Protein AF-A0A959H802-F1 (afdb_monomer_lite)

Structure (mmCIF, N/CA/C/O backbone):
data_AF-A0A959H802-F1
#
_entry.id   AF-A0A959H802-F1
#
loop_
_atom_site.group_PDB
_atom_site.id
_atom_site.type_symbol
_atom_site.label_atom_id
_atom_site.label_alt_id
_atom_site.label_comp_id
_atom_site.label_asym_id
_atom_site.label_entity_id
_atom_site.label_seq_id
_atom_site.pdbx_PDB_ins_code
_atom_site.Cartn_x
_atom_site.Cartn_y
_atom_site.Cartn_z
_atom_site.occupancy
_atom_site.B_iso_or_equiv
_atom_site.auth_seq_id
_atom_site.auth_comp_id
_atom_site.auth_asym_id
_atom_site.auth_atom_id
_atom_site.pdbx_PDB_model_num
ATOM 1 N N . ARG A 1 1 ? -14.757 3.483 8.520 1.00 81.50 1 ARG A N 1
ATOM 2 C CA . ARG A 1 1 ? -13.869 2.734 9.446 1.00 81.50 1 ARG A CA 1
ATOM 3 C C . ARG A 1 1 ? -12.492 2.535 8.802 1.00 81.50 1 ARG A C 1
ATOM 5 O O . ARG A 1 1 ? -12.095 1.403 8.560 1.00 81.50 1 ARG A O 1
ATOM 12 N N . GLY A 1 2 ? -11.780 3.624 8.504 1.00 94.81 2 GLY A N 1
ATOM 13 C CA . GLY A 1 2 ? -10.470 3.572 7.845 1.00 94.81 2 GLY A CA 1
ATOM 14 C C . GLY A 1 2 ? -10.466 4.014 6.381 1.00 94.81 2 GLY A C 1
ATOM 15 O O . GLY A 1 2 ? -11.498 4.449 5.866 1.00 94.81 2 GLY A O 1
ATOM 16 N N . ALA A 1 3 ? -9.306 3.889 5.735 1.00 96.75 3 ALA A N 1
ATOM 17 C CA . ALA A 1 3 ? -9.063 4.269 4.344 1.00 96.75 3 ALA A CA 1
ATOM 18 C C . ALA A 1 3 ? -8.447 3.113 3.538 1.00 96.75 3 ALA A C 1
ATOM 20 O O . ALA A 1 3 ? -7.672 2.319 4.073 1.00 96.75 3 ALA A O 1
ATOM 21 N N . ALA A 1 4 ? -8.783 3.055 2.246 1.00 97.19 4 ALA A N 1
ATOM 22 C CA . ALA A 1 4 ? -8.123 2.212 1.253 1.00 97.19 4 ALA A CA 1
ATOM 23 C C . ALA A 1 4 ? -7.364 3.109 0.265 1.00 97.19 4 ALA A C 1
ATOM 25 O O . ALA A 1 4 ? -7.945 4.046 -0.284 1.00 97.19 4 ALA A O 1
ATOM 26 N N . TRP A 1 5 ? -6.077 2.839 0.054 1.00 97.81 5 TRP A N 1
ATOM 27 C CA . TRP A 1 5 ? -5.169 3.724 -0.671 1.00 97.81 5 TRP A CA 1
ATOM 28 C C . TRP A 1 5 ? -4.392 2.981 -1.751 1.00 97.81 5 TRP A C 1
ATOM 30 O O . TRP A 1 5 ? -3.589 2.094 -1.473 1.00 97.81 5 TRP A O 1
ATOM 40 N N .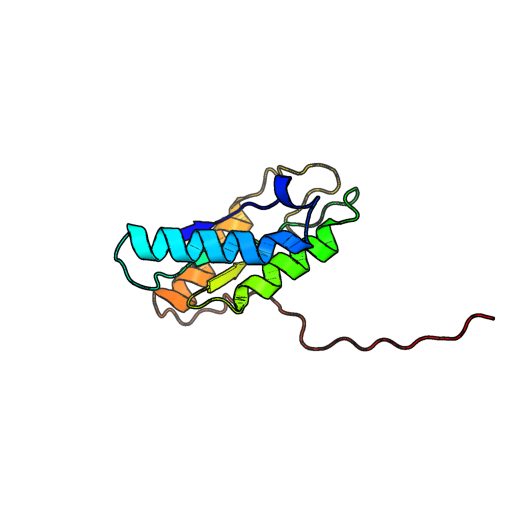 TYR A 1 6 ? -4.601 3.367 -3.003 1.00 96.31 6 TYR A N 1
ATOM 41 C CA . TYR A 1 6 ? -3.827 2.844 -4.119 1.00 96.31 6 TYR A CA 1
ATOM 42 C C . TYR A 1 6 ? -3.238 4.009 -4.903 1.00 96.31 6 TYR A C 1
ATOM 44 O O . TYR A 1 6 ? -3.928 4.669 -5.675 1.00 96.31 6 TYR A O 1
ATOM 52 N N . GLN A 1 7 ? -1.964 4.281 -4.636 1.00 95.50 7 GLN A N 1
ATOM 53 C CA . GLN A 1 7 ? -1.192 5.334 -5.273 1.00 95.50 7 GLN A CA 1
ATOM 54 C C . GLN A 1 7 ? 0.295 4.989 -5.159 1.00 95.50 7 GLN A C 1
ATOM 56 O O . GLN A 1 7 ? 0.732 4.366 -4.187 1.00 95.50 7 GLN A O 1
ATOM 61 N N . GLY A 1 8 ? 1.080 5.429 -6.133 1.00 95.31 8 GLY A N 1
ATOM 62 C CA . GLY A 1 8 ? 2.536 5.475 -6.012 1.00 95.31 8 GLY A CA 1
ATOM 63 C C . GLY A 1 8 ? 3.260 5.714 -7.325 1.00 95.31 8 GLY A C 1
ATOM 64 O O . GLY A 1 8 ? 4.426 6.088 -7.336 1.00 95.31 8 GLY A O 1
ATOM 65 N N . GLU A 1 9 ? 2.567 5.545 -8.444 1.00 95.00 9 GLU A N 1
ATOM 66 C CA . GLU A 1 9 ? 3.121 5.518 -9.791 1.00 95.00 9 GLU A CA 1
ATOM 67 C C . GLU A 1 9 ? 3.900 6.794 -10.129 1.00 95.00 9 GLU A C 1
ATOM 69 O O . GLU A 1 9 ? 5.003 6.716 -10.668 1.00 95.00 9 GLU A O 1
ATOM 74 N N . SER A 1 10 ? 3.373 7.961 -9.744 1.00 94.38 10 SER A N 1
ATOM 75 C CA . SER A 1 10 ? 4.040 9.257 -9.934 1.00 94.38 10 SER A CA 1
ATOM 76 C C . SER A 1 10 ? 5.181 9.511 -8.943 1.00 94.38 10 SER A C 1
ATOM 78 O O . SER A 1 10 ? 6.071 10.306 -9.227 1.00 94.38 10 SER A O 1
ATOM 80 N N . ASN A 1 11 ? 5.179 8.847 -7.783 1.00 95.69 11 ASN A N 1
ATOM 81 C CA . ASN A 1 11 ? 6.244 8.952 -6.780 1.00 95.69 11 ASN A CA 1
ATOM 82 C C . ASN A 1 11 ? 7.355 7.919 -6.987 1.00 95.69 11 ASN A C 1
ATOM 84 O O . ASN A 1 11 ? 8.423 8.055 -6.394 1.00 95.69 11 ASN A O 1
ATOM 88 N N . ALA A 1 12 ? 7.144 6.927 -7.855 1.00 94.88 12 ALA A N 1
ATOM 89 C CA . ALA A 1 12 ? 8.088 5.845 -8.107 1.00 94.88 12 ALA A CA 1
ATOM 90 C C . ALA A 1 12 ? 9.434 6.294 -8.697 1.00 94.88 12 ALA A C 1
ATOM 92 O O . ALA A 1 12 ? 10.372 5.504 -8.741 1.00 94.88 12 ALA A O 1
ATOM 93 N N . THR A 1 13 ? 9.558 7.556 -9.118 1.00 94.44 13 THR A N 1
ATOM 94 C CA . THR A 1 13 ? 10.840 8.162 -9.506 1.00 94.44 13 THR A CA 1
ATOM 95 C C . THR A 1 13 ? 11.682 8.624 -8.311 1.00 94.44 13 THR A C 1
ATOM 97 O O . THR A 1 13 ? 12.855 8.924 -8.491 1.00 94.44 13 THR A O 1
ATOM 100 N N . HIS A 1 14 ? 11.108 8.686 -7.104 1.00 96.38 14 HIS A N 1
ATOM 101 C CA . HIS A 1 14 ? 11.781 9.110 -5.873 1.00 96.38 14 HIS A CA 1
ATOM 102 C C . HIS A 1 14 ? 11.474 8.156 -4.696 1.00 96.38 14 HIS A C 1
ATOM 104 O O . HIS A 1 14 ? 10.836 8.564 -3.723 1.00 96.38 14 HIS A O 1
ATOM 110 N N . PRO A 1 15 ? 11.924 6.884 -4.735 1.00 96.50 15 PRO A N 1
ATOM 111 C CA . PRO A 1 15 ? 11.625 5.901 -3.685 1.00 96.50 15 PRO A CA 1
ATOM 112 C C . PRO A 1 15 ? 11.990 6.353 -2.266 1.00 96.50 15 PRO A C 1
ATOM 114 O O . PRO A 1 15 ? 11.240 6.112 -1.321 1.00 96.50 15 PRO A O 1
ATOM 117 N N . GLY A 1 16 ? 13.116 7.059 -2.120 1.00 97.19 16 GLY A N 1
ATOM 118 C CA . GLY A 1 16 ? 13.650 7.466 -0.820 1.00 97.19 16 GLY A CA 1
ATOM 119 C C . GLY A 1 16 ? 12.744 8.397 -0.006 1.00 97.19 16 GLY A C 1
ATOM 120 O O . GLY A 1 16 ? 12.835 8.393 1.220 1.00 97.19 16 GLY A O 1
ATOM 121 N N . SER A 1 17 ? 11.852 9.163 -0.645 1.00 97.19 17 SER A N 1
ATOM 122 C CA . SER A 1 17 ? 10.959 10.099 0.054 1.00 97.19 17 SER A CA 1
ATOM 123 C C . SER A 1 17 ? 9.593 9.507 0.408 1.00 97.19 17 SER A C 1
ATOM 125 O O . SER A 1 17 ? 8.894 10.069 1.252 1.00 97.19 17 SER A O 1
ATOM 127 N N . TYR A 1 18 ? 9.203 8.375 -0.190 1.00 98.31 18 TYR A N 1
ATOM 128 C CA . TYR A 1 18 ? 7.824 7.886 -0.107 1.00 98.31 18 TYR A CA 1
ATOM 129 C C . TYR A 1 18 ? 7.377 7.573 1.324 1.00 98.31 18 TYR A C 1
ATOM 131 O O . TYR A 1 18 ? 6.279 7.960 1.714 1.00 98.31 18 TYR A O 1
ATOM 139 N N . PHE A 1 19 ? 8.238 6.945 2.130 1.00 98.38 19 PHE A N 1
ATOM 140 C CA . PHE A 1 19 ? 7.918 6.634 3.527 1.00 98.38 19 PHE A CA 1
ATOM 141 C C . PHE A 1 19 ? 7.577 7.896 4.333 1.00 98.38 19 PHE A C 1
ATOM 143 O O . PHE A 1 19 ? 6.539 7.949 4.986 1.00 98.38 19 PHE A O 1
ATOM 150 N N . ALA A 1 20 ? 8.415 8.935 4.238 1.00 98.19 20 ALA A N 1
ATOM 151 C CA . ALA A 1 20 ? 8.196 10.194 4.949 1.00 98.19 20 ALA A CA 1
ATOM 152 C C . ALA A 1 20 ? 6.915 10.900 4.476 1.00 98.19 20 ALA A C 1
ATOM 154 O O . ALA A 1 20 ? 6.168 11.442 5.287 1.00 98.19 20 ALA A O 1
ATOM 155 N N . MET A 1 21 ? 6.625 10.851 3.171 1.00 98.12 21 MET A N 1
ATOM 156 C CA . MET A 1 21 ? 5.388 11.402 2.612 1.00 98.12 21 MET A CA 1
ATOM 157 C C . MET A 1 21 ? 4.147 10.656 3.114 1.00 98.12 21 MET A C 1
ATOM 159 O O . MET A 1 21 ? 3.160 11.287 3.485 1.00 98.12 21 MET A O 1
ATOM 163 N N . MET A 1 22 ? 4.197 9.323 3.140 1.00 98.25 22 MET A N 1
ATOM 164 C CA . MET A 1 22 ? 3.100 8.481 3.610 1.00 98.25 22 MET A CA 1
ATOM 165 C C . MET A 1 22 ? 2.857 8.707 5.108 1.00 98.25 22 MET A C 1
ATOM 167 O O . MET A 1 22 ? 1.719 8.947 5.505 1.00 98.25 22 MET A O 1
ATOM 171 N N . GLN A 1 23 ? 3.917 8.763 5.921 1.00 98.31 23 GLN A N 1
ATOM 172 C CA . GLN A 1 23 ? 3.824 9.106 7.341 1.00 98.31 23 GLN A CA 1
ATOM 173 C C . GLN A 1 23 ? 3.177 10.482 7.558 1.00 98.31 23 GLN A C 1
ATOM 175 O O . GLN A 1 23 ? 2.178 10.575 8.267 1.00 98.31 23 GLN A O 1
ATOM 180 N N . ALA A 1 24 ? 3.667 11.526 6.882 1.00 98.31 24 ALA A N 1
ATOM 181 C CA . ALA A 1 24 ? 3.109 12.874 6.999 1.00 98.31 24 ALA A CA 1
ATOM 182 C C . ALA A 1 24 ? 1.626 12.936 6.587 1.00 98.31 24 ALA A C 1
ATOM 184 O O . ALA A 1 24 ? 0.826 13.623 7.224 1.00 98.31 24 ALA A O 1
ATOM 185 N N . MET A 1 25 ? 1.237 12.199 5.540 1.00 97.94 25 MET A N 1
ATOM 186 C CA . MET A 1 25 ? -0.158 12.091 5.115 1.00 97.94 25 MET A CA 1
ATOM 187 C C . MET A 1 25 ? -1.023 11.407 6.179 1.00 97.94 25 MET A C 1
ATOM 189 O O . MET A 1 25 ? -2.093 11.918 6.503 1.00 97.94 25 MET A O 1
ATOM 193 N N . LEU A 1 26 ? -0.573 10.278 6.734 1.00 97.56 26 LEU A N 1
ATOM 194 C CA . LEU A 1 26 ? -1.306 9.550 7.774 1.00 97.56 26 LEU A CA 1
ATOM 195 C C . LEU A 1 26 ? -1.461 10.380 9.045 1.00 97.56 26 LEU A C 1
ATOM 197 O O . LEU A 1 26 ? -2.556 10.403 9.602 1.00 97.56 26 LEU A O 1
ATOM 201 N N . ASP A 1 27 ? -0.409 11.071 9.480 1.00 96.94 27 ASP A N 1
ATOM 202 C CA . ASP A 1 27 ? -0.446 11.936 10.662 1.00 96.94 27 ASP A CA 1
ATOM 203 C C . ASP A 1 27 ? -1.441 13.085 10.461 1.00 96.94 27 ASP A C 1
ATOM 205 O O . ASP A 1 27 ? -2.297 13.335 11.313 1.00 96.94 27 ASP A O 1
ATOM 209 N N . CYS A 1 28 ? -1.400 13.723 9.288 1.00 97.38 28 CYS A N 1
ATOM 210 C CA . CYS A 1 28 ? -2.350 14.763 8.905 1.00 97.38 28 CYS A CA 1
ATOM 211 C C . CYS A 1 28 ? -3.792 14.236 8.901 1.00 97.38 28 CYS A C 1
ATOM 213 O O . CYS A 1 28 ? -4.674 14.820 9.529 1.00 97.38 28 CYS A O 1
ATOM 215 N N . TRP A 1 29 ? -4.045 13.103 8.242 1.00 97.00 29 TRP A N 1
ATOM 216 C CA . TRP A 1 29 ? -5.393 12.548 8.146 1.00 97.00 29 TRP A CA 1
ATOM 217 C C . TRP A 1 29 ? -5.917 12.095 9.514 1.00 97.00 29 TRP A C 1
ATOM 219 O O . TRP A 1 29 ? -7.045 12.400 9.890 1.00 97.00 29 TRP A O 1
ATOM 229 N N . ARG A 1 30 ? -5.107 11.412 10.319 1.00 96.19 30 ARG A N 1
ATOM 230 C CA . ARG A 1 30 ? -5.524 10.979 11.662 1.00 96.19 30 ARG A CA 1
ATOM 231 C C . ARG A 1 30 ? -5.797 12.163 12.587 1.00 96.19 30 ARG A C 1
ATOM 233 O O . ARG A 1 30 ? -6.740 12.099 13.371 1.00 96.19 30 ARG A O 1
ATOM 240 N N . GLY A 1 31 ? -5.036 13.250 12.451 1.00 95.88 31 GLY A N 1
ATOM 241 C CA . GLY A 1 31 ? -5.285 14.499 13.169 1.00 95.88 31 GLY A CA 1
ATOM 242 C C . GLY A 1 31 ? -6.575 15.201 12.736 1.00 95.88 31 GLY A C 1
ATOM 243 O O . GLY A 1 31 ? -7.363 15.605 13.585 1.00 95.88 31 GLY A O 1
ATOM 244 N N . LEU A 1 32 ? -6.818 15.319 11.426 1.00 96.19 32 LEU A N 1
ATOM 245 C CA . LEU A 1 32 ? -7.970 16.053 10.885 1.00 96.19 32 LEU A CA 1
ATOM 246 C C . LEU A 1 32 ? -9.305 15.335 11.091 1.00 96.19 32 LEU A C 1
ATOM 248 O O . LEU A 1 32 ? -10.309 15.985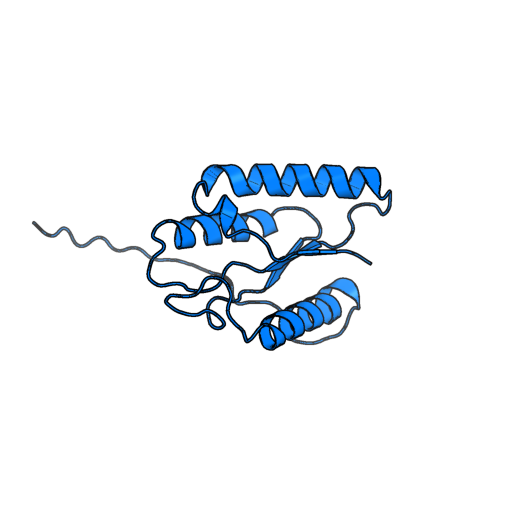 11.368 1.00 96.19 32 LEU A O 1
ATOM 252 N N . TRP A 1 33 ? -9.337 14.011 10.939 1.00 94.19 33 TRP A N 1
ATOM 253 C CA . TRP A 1 33 ? -10.584 13.257 11.075 1.00 94.19 33 TRP A CA 1
ATOM 254 C C . TRP A 1 33 ? -11.007 13.053 12.532 1.00 94.19 33 TRP A C 1
ATOM 256 O O . TRP A 1 33 ? -12.179 12.793 12.775 1.00 94.19 33 TRP A O 1
ATOM 266 N N . GLY A 1 34 ? -10.086 13.132 13.499 1.00 88.69 34 GLY A N 1
ATOM 267 C CA . GLY A 1 34 ? -10.410 12.926 14.916 1.00 88.69 34 GLY A CA 1
ATOM 268 C C . GLY A 1 34 ? -10.833 11.493 15.278 1.00 88.69 34 GLY A C 1
ATOM 269 O O . GLY A 1 34 ? -11.233 11.236 16.407 1.00 88.69 34 GLY A O 1
ATOM 270 N N . GLU A 1 35 ? -10.699 10.540 14.354 1.00 87.75 35 GLU A N 1
ATOM 271 C CA . GLU A 1 35 ? -11.076 9.122 14.506 1.00 87.75 35 GLU A CA 1
ATOM 272 C C . GLU A 1 35 ? -9.918 8.260 15.061 1.00 87.75 35 GLU A C 1
ATOM 274 O O . GLU A 1 35 ? -9.827 7.053 14.818 1.00 87.75 35 GLU A O 1
ATOM 279 N N . GLY A 1 36 ? -8.980 8.891 15.775 1.00 88.25 36 GLY A N 1
ATOM 280 C CA . GLY A 1 36 ? -7.771 8.254 16.294 1.00 88.25 36 GLY A CA 1
ATOM 281 C C . GLY A 1 36 ? -6.897 7.632 15.197 1.00 88.25 36 GLY A C 1
ATOM 282 O O . GLY A 1 36 ? -6.828 8.104 14.062 1.00 88.25 36 GLY A O 1
ATOM 283 N N . GLY A 1 37 ? -6.204 6.542 15.533 1.00 90.25 37 GLY A N 1
ATOM 284 C CA . GLY A 1 37 ? -5.353 5.803 14.600 1.00 90.25 37 GLY A CA 1
ATOM 285 C C . GLY A 1 37 ? -6.148 4.906 13.652 1.00 90.25 37 GLY A C 1
ATOM 286 O O . GLY A 1 37 ? -5.928 3.699 13.661 1.00 90.25 37 GLY A O 1
ATOM 287 N N . PHE A 1 38 ? -7.085 5.443 12.864 1.00 95.38 38 PHE A N 1
ATOM 288 C CA . PHE A 1 38 ? -7.938 4.614 12.008 1.00 95.38 38 PHE A CA 1
ATOM 289 C C . PHE A 1 38 ? -7.119 3.686 11.074 1.00 95.38 38 PHE A C 1
ATOM 291 O O . PHE A 1 38 ? -5.998 4.043 10.671 1.00 95.38 38 PHE A O 1
ATOM 298 N N . PRO A 1 39 ? -7.662 2.508 10.697 1.00 97.31 39 PRO A N 1
ATOM 299 C CA . PRO A 1 39 ? -6.974 1.571 9.812 1.00 97.31 39 PRO A CA 1
ATOM 300 C C . PRO A 1 39 ? -6.680 2.162 8.431 1.00 97.31 39 PRO A C 1
ATOM 302 O O . PRO A 1 39 ? -7.573 2.715 7.787 1.00 97.31 39 PRO A O 1
ATOM 305 N N . PHE A 1 40 ? -5.451 2.002 7.949 1.00 98.06 40 PHE A N 1
ATOM 306 C CA . PHE A 1 40 ? -5.024 2.480 6.636 1.00 98.06 40 PHE A CA 1
ATOM 307 C C . PHE A 1 40 ? -4.485 1.316 5.800 1.00 98.06 40 PHE A C 1
ATOM 309 O O . PHE A 1 40 ? -3.377 0.829 6.024 1.00 98.06 40 PHE A O 1
ATOM 316 N N . LEU A 1 41 ? -5.285 0.843 4.847 1.00 98.38 41 LEU A N 1
ATOM 317 C CA . LEU A 1 41 ? -4.922 -0.274 3.980 1.00 98.38 41 LEU A CA 1
ATOM 318 C C . LEU A 1 41 ? -4.445 0.264 2.635 1.00 98.38 41 LEU A C 1
ATOM 320 O O . LEU A 1 41 ? -5.152 1.049 2.010 1.00 98.38 41 LEU A O 1
ATOM 324 N N . PHE A 1 42 ? -3.269 -0.150 2.176 1.00 98.38 42 PHE A N 1
ATOM 325 C CA . PHE A 1 42 ? -2.690 0.347 0.933 1.00 98.38 42 PHE A CA 1
ATOM 326 C C . PHE A 1 42 ? -2.267 -0.768 -0.023 1.00 98.38 42 PHE A C 1
ATOM 328 O O . PHE A 1 42 ? -2.140 -1.927 0.362 1.00 98.38 42 PHE A O 1
ATOM 335 N N . VAL A 1 43 ? -2.078 -0.420 -1.293 1.00 97.44 43 VAL A N 1
ATOM 336 C CA . VAL A 1 43 ? -1.709 -1.362 -2.356 1.00 97.44 43 VAL A CA 1
ATOM 337 C C . VAL A 1 43 ? -0.267 -1.113 -2.786 1.00 97.44 43 VAL A C 1
ATOM 339 O O . VAL A 1 43 ? 0.082 -0.010 -3.210 1.00 97.44 43 VAL A O 1
ATOM 342 N N . GLN A 1 44 ? 0.571 -2.144 -2.698 1.00 96.94 44 GLN A N 1
ATOM 343 C CA . GLN A 1 44 ? 1.910 -2.121 -3.284 1.00 96.94 44 GLN A CA 1
ATOM 344 C C . GLN A 1 44 ? 1.795 -2.110 -4.812 1.00 96.94 44 GLN A C 1
ATOM 346 O O . GLN A 1 44 ? 0.968 -2.844 -5.351 1.00 96.94 44 GLN A O 1
ATOM 351 N N . LEU A 1 45 ? 2.608 -1.313 -5.512 1.00 95.81 45 LEU A N 1
ATOM 352 C CA . LEU A 1 45 ? 2.562 -1.226 -6.973 1.00 95.81 45 LEU A CA 1
ATOM 353 C C . LEU A 1 45 ? 2.772 -2.602 -7.630 1.00 95.81 45 LEU A C 1
ATOM 355 O O . LEU A 1 45 ? 3.538 -3.419 -7.112 1.00 95.81 45 LEU A O 1
ATOM 359 N N . PRO A 1 46 ? 2.133 -2.860 -8.781 1.00 94.44 46 PRO A N 1
ATOM 360 C CA . PRO A 1 46 ? 2.228 -4.147 -9.453 1.00 94.44 46 PRO A CA 1
ATOM 361 C C . PRO A 1 46 ? 3.574 -4.318 -10.181 1.00 94.44 46 PRO A C 1
ATOM 363 O O . PRO A 1 46 ? 4.449 -3.444 -10.140 1.00 94.44 46 PRO A O 1
ATOM 366 N N . ALA A 1 47 ? 3.778 -5.447 -10.865 1.00 91.94 47 ALA A N 1
ATOM 367 C CA . ALA A 1 47 ? 4.920 -5.605 -11.762 1.00 91.94 47 ALA A CA 1
ATOM 368 C C . ALA A 1 47 ? 4.749 -4.767 -13.044 1.00 91.94 47 ALA A C 1
ATOM 370 O O . ALA A 1 47 ? 3.670 -4.710 -13.632 1.00 91.94 47 ALA A O 1
ATOM 371 N N . ILE A 1 48 ? 5.841 -4.151 -13.501 1.00 90.69 48 ILE A N 1
ATOM 372 C CA . ILE A 1 48 ? 5.953 -3.499 -14.811 1.00 90.69 48 ILE A CA 1
ATOM 373 C C . ILE A 1 48 ? 7.392 -3.674 -15.310 1.00 90.69 48 ILE A C 1
ATOM 375 O O . ILE A 1 48 ? 8.337 -3.590 -14.523 1.00 90.69 48 ILE A O 1
ATOM 379 N N . GLY A 1 49 ? 7.573 -3.948 -16.601 1.00 85.88 49 GLY A N 1
ATOM 380 C CA . GLY A 1 49 ? 8.873 -4.351 -17.146 1.00 85.88 49 GLY A CA 1
ATOM 381 C C . GLY A 1 49 ? 9.835 -3.193 -17.415 1.00 85.88 49 GLY A C 1
ATOM 382 O O . GLY A 1 49 ? 11.043 -3.391 -17.446 1.00 85.88 49 GLY A O 1
ATOM 383 N N . ASN A 1 50 ? 9.326 -1.975 -17.602 1.00 86.50 50 ASN A N 1
ATOM 384 C CA . ASN A 1 50 ? 10.108 -0.830 -18.080 1.00 86.50 50 ASN A CA 1
ATOM 385 C C . ASN A 1 50 ? 10.373 0.244 -17.009 1.00 86.50 50 ASN A C 1
ATOM 387 O O . ASN A 1 50 ? 10.570 1.413 -17.347 1.00 86.50 50 ASN A O 1
ATOM 391 N N . ARG A 1 51 ? 10.357 -0.118 -15.718 1.00 90.94 51 ARG A N 1
ATOM 392 C CA . ARG A 1 51 ? 10.576 0.825 -14.607 1.00 90.94 51 ARG A CA 1
ATOM 393 C C . ARG A 1 51 ? 11.610 0.298 -13.613 1.00 90.94 51 ARG A C 1
ATOM 395 O O . ARG A 1 51 ? 11.287 -0.469 -12.712 1.00 90.94 51 ARG A O 1
ATOM 402 N N . SER A 1 52 ? 12.848 0.765 -13.755 1.00 92.88 52 SER A N 1
ATOM 403 C CA . SER A 1 52 ? 13.996 0.328 -12.947 1.00 92.88 52 SER A CA 1
ATOM 404 C C . SER A 1 52 ? 13.876 0.639 -11.453 1.00 92.88 52 SER A C 1
ATOM 406 O O . SER A 1 52 ? 14.358 -0.142 -10.646 1.00 92.88 52 SER A O 1
ATOM 408 N N . LEU A 1 53 ? 13.213 1.738 -11.078 1.00 96.31 53 LEU A N 1
ATOM 409 C CA . LEU A 1 53 ? 13.075 2.171 -9.677 1.00 96.31 53 LEU A CA 1
ATOM 410 C C . LEU A 1 53 ? 11.862 1.571 -8.951 1.00 96.31 53 LEU A C 1
ATOM 412 O O . LEU A 1 53 ? 11.711 1.736 -7.744 1.00 96.31 53 LEU A O 1
ATOM 416 N N . TRP A 1 54 ? 10.975 0.867 -9.659 1.00 95.38 54 TRP A N 1
ATOM 417 C CA . TRP A 1 54 ? 9.789 0.275 -9.034 1.00 95.38 54 TRP A CA 1
ATOM 418 C C . TRP A 1 54 ? 10.097 -0.784 -7.967 1.00 95.38 54 TRP A C 1
ATOM 420 O O . TRP A 1 54 ? 9.374 -0.806 -6.975 1.00 95.38 54 TRP A O 1
ATOM 430 N N . PRO A 1 55 ? 11.126 -1.645 -8.097 1.00 94.81 55 PRO A N 1
ATOM 431 C CA . PRO A 1 55 ? 11.536 -2.529 -7.008 1.00 94.81 55 PRO A CA 1
ATOM 432 C C . PRO A 1 55 ? 11.859 -1.772 -5.711 1.00 94.81 55 PRO A C 1
ATOM 434 O O . PRO A 1 55 ? 11.285 -2.088 -4.673 1.00 94.81 55 PRO A O 1
ATOM 437 N N . GLU A 1 56 ? 12.687 -0.726 -5.780 1.00 96.62 56 GLU A N 1
ATOM 438 C CA . GLU A 1 56 ? 13.018 0.117 -4.620 1.00 96.62 56 GLU A CA 1
ATOM 439 C C . GLU A 1 56 ? 11.787 0.848 -4.074 1.00 96.62 56 GLU A C 1
ATOM 441 O O . GLU A 1 56 ? 11.608 0.982 -2.865 1.00 96.62 56 GLU A O 1
ATOM 446 N N . PHE A 1 57 ? 10.895 1.300 -4.957 1.00 97.75 57 PHE A N 1
ATOM 447 C CA . PHE A 1 57 ? 9.651 1.934 -4.540 1.00 97.75 57 PHE A CA 1
ATOM 448 C C . PHE A 1 57 ? 8.713 0.965 -3.810 1.00 97.75 57 PHE A C 1
ATOM 450 O O . PHE A 1 57 ? 8.122 1.329 -2.796 1.00 97.75 57 PHE A O 1
ATOM 457 N N . ARG A 1 58 ? 8.594 -0.282 -4.279 1.00 96.75 58 ARG A N 1
ATOM 458 C CA . ARG A 1 58 ? 7.815 -1.326 -3.596 1.00 96.75 58 ARG A CA 1
ATOM 459 C C . ARG A 1 58 ? 8.379 -1.646 -2.215 1.00 96.75 58 ARG A C 1
ATOM 461 O O . ARG A 1 58 ? 7.593 -1.887 -1.300 1.00 96.75 58 ARG A O 1
ATOM 468 N N . GLU A 1 59 ? 9.700 -1.595 -2.055 1.00 96.12 59 GLU A N 1
ATOM 469 C CA . GLU A 1 59 ? 10.353 -1.699 -0.748 1.00 96.12 59 GLU A CA 1
ATOM 470 C C . GLU A 1 59 ? 10.001 -0.498 0.144 1.00 96.12 59 GLU A C 1
ATOM 472 O O . GLU A 1 59 ? 9.620 -0.663 1.302 1.00 96.12 59 GLU A O 1
ATOM 477 N N . ALA A 1 60 ? 10.009 0.724 -0.398 1.00 97.88 60 ALA A N 1
ATOM 478 C CA . ALA A 1 60 ? 9.556 1.906 0.338 1.00 97.88 60 ALA A CA 1
ATOM 479 C C . ALA A 1 60 ? 8.071 1.817 0.755 1.00 97.88 60 ALA A C 1
ATOM 481 O O . ALA A 1 60 ? 7.719 2.233 1.861 1.00 97.88 60 ALA A O 1
ATOM 482 N N . GLN A 1 61 ? 7.207 1.228 -0.080 1.00 98.00 61 GLN A N 1
ATOM 483 C CA . GLN A 1 61 ? 5.823 0.908 0.285 1.00 98.00 61 GLN A CA 1
ATOM 484 C C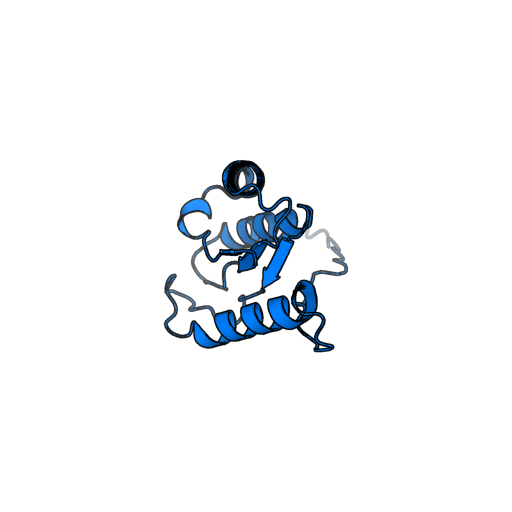 . GLN A 1 61 ? 5.766 -0.139 1.406 1.00 98.00 61 GLN A C 1
ATOM 486 O O . GLN A 1 61 ? 5.053 0.066 2.384 1.00 98.00 61 GLN A O 1
ATOM 491 N N . ALA A 1 62 ? 6.548 -1.219 1.317 1.00 97.25 62 ALA A N 1
ATOM 492 C CA . ALA A 1 62 ? 6.600 -2.258 2.347 1.00 97.25 62 ALA A CA 1
ATOM 493 C C . ALA A 1 62 ? 7.052 -1.700 3.707 1.00 97.25 62 ALA A C 1
ATOM 495 O O . ALA A 1 62 ? 6.436 -1.999 4.730 1.00 97.25 62 ALA A O 1
ATOM 496 N N . ARG A 1 63 ? 8.041 -0.796 3.726 1.00 97.50 63 ARG A N 1
ATOM 497 C CA . ARG A 1 63 ? 8.488 -0.092 4.943 1.00 97.50 63 ARG A CA 1
ATOM 498 C C . ARG A 1 63 ? 7.362 0.665 5.654 1.00 97.50 63 ARG A C 1
ATOM 500 O O . ARG A 1 63 ? 7.409 0.806 6.877 1.00 97.50 63 ARG A O 1
ATOM 507 N N . CYS A 1 64 ? 6.334 1.116 4.930 1.00 98.12 64 CYS A N 1
ATOM 508 C CA . CYS A 1 64 ? 5.185 1.810 5.517 1.00 98.12 64 CYS A CA 1
ATOM 509 C C . CYS A 1 64 ? 4.323 0.904 6.416 1.00 98.12 64 CYS A C 1
ATOM 511 O O . CYS A 1 64 ? 3.551 1.429 7.211 1.00 98.12 64 CYS A O 1
ATOM 513 N N . LEU A 1 65 ? 4.490 -0.426 6.369 1.00 97.12 65 LEU A N 1
ATOM 514 C CA . LEU A 1 65 ? 3.866 -1.354 7.325 1.00 97.12 65 LEU A CA 1
ATOM 515 C C . LEU A 1 65 ? 4.331 -1.146 8.773 1.00 97.12 65 LEU A C 1
ATOM 517 O O . LEU A 1 65 ? 3.656 -1.589 9.698 1.00 97.12 65 LEU A O 1
ATOM 521 N N . SER A 1 66 ? 5.467 -0.473 8.986 1.00 97.56 66 SER A N 1
ATOM 522 C CA . SER A 1 66 ? 5.922 -0.097 10.331 1.00 97.56 66 SER A CA 1
ATOM 523 C C . SER A 1 66 ? 5.083 1.024 10.960 1.00 97.56 66 SER A C 1
ATOM 525 O O . SER A 1 66 ? 5.157 1.245 12.168 1.00 97.56 66 SER A O 1
ATOM 527 N N . LEU A 1 67 ? 4.264 1.725 10.167 1.00 97.88 67 LEU A N 1
ATOM 528 C CA . LEU A 1 67 ? 3.366 2.760 10.667 1.00 97.88 67 LEU A CA 1
ATOM 529 C C . LEU A 1 67 ? 2.145 2.120 11.355 1.00 97.88 67 LEU A C 1
ATOM 531 O O . LEU A 1 67 ? 1.610 1.122 10.856 1.00 97.88 67 LEU A O 1
ATOM 535 N N .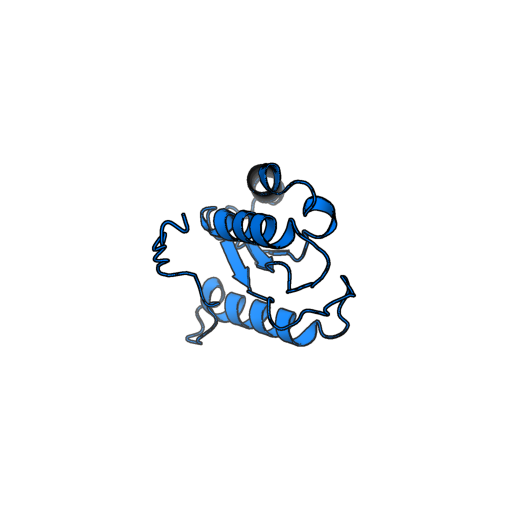 PRO A 1 68 ? 1.642 2.694 12.466 1.00 96.56 68 PRO A N 1
ATOM 536 C CA . PRO A 1 68 ? 0.546 2.104 13.234 1.00 96.56 68 PRO A CA 1
ATOM 537 C C . PRO A 1 68 ? -0.709 1.862 12.396 1.00 96.56 68 PRO A C 1
ATOM 539 O O . PRO A 1 68 ? -1.057 2.694 11.557 1.00 96.56 68 PRO A O 1
ATOM 542 N N . ASN A 1 69 ? -1.428 0.771 12.674 1.00 96.75 69 ASN A N 1
ATOM 543 C CA . ASN A 1 69 ? -2.719 0.425 12.063 1.00 96.75 69 ASN A CA 1
ATOM 544 C C . ASN A 1 69 ? -2.714 0.474 10.528 1.00 96.75 69 ASN A C 1
ATOM 546 O O . ASN A 1 69 ? -3.683 0.915 9.908 1.00 96.75 69 ASN A O 1
ATOM 550 N N . THR A 1 70 ? -1.616 0.036 9.917 1.00 97.88 70 THR A N 1
ATOM 551 C CA . THR A 1 70 ? -1.504 -0.099 8.467 1.00 97.88 70 THR A CA 1
ATOM 552 C C . THR A 1 70 ? -1.602 -1.556 8.022 1.00 97.88 70 THR A C 1
ATOM 554 O O . THR A 1 70 ? -1.384 -2.490 8.796 1.00 97.88 70 THR A O 1
ATOM 557 N N . GLY A 1 71 ? -1.971 -1.766 6.762 1.00 97.56 71 GLY A N 1
ATOM 558 C CA . GLY A 1 71 ? -1.940 -3.070 6.107 1.00 97.56 71 GLY A CA 1
ATOM 559 C C . GLY A 1 71 ? -1.670 -2.903 4.619 1.0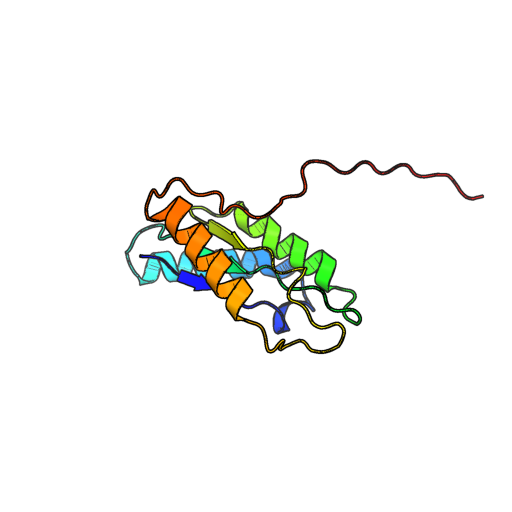0 97.56 71 GLY A C 1
ATOM 560 O O . GLY A 1 71 ? -2.030 -1.878 4.045 1.00 97.56 71 GLY A O 1
ATOM 561 N N . MET A 1 72 ? -1.039 -3.894 3.997 1.00 98.12 72 MET A N 1
ATOM 562 C CA . MET A 1 72 ? -0.623 -3.827 2.598 1.00 98.12 72 MET A CA 1
ATOM 563 C C . MET A 1 72 ? -1.184 -5.006 1.812 1.00 98.12 72 MET A C 1
ATOM 565 O O . MET A 1 72 ? -1.092 -6.153 2.242 1.00 98.12 72 MET A O 1
ATOM 569 N N . VAL A 1 73 ? -1.725 -4.713 0.636 1.00 97.31 73 VAL A N 1
ATOM 570 C CA . VAL A 1 73 ? -2.050 -5.701 -0.390 1.00 97.31 73 VAL A CA 1
ATOM 571 C C . VAL A 1 73 ? -0.930 -5.722 -1.420 1.00 97.31 73 VAL A C 1
ATOM 573 O O . VAL A 1 73 ? -0.618 -4.694 -2.026 1.00 97.31 73 VAL A O 1
ATOM 576 N N . VAL A 1 74 ? -0.349 -6.896 -1.649 1.00 95.56 74 VAL A N 1
ATOM 577 C CA . VAL A 1 74 ? 0.594 -7.122 -2.748 1.00 95.56 74 VAL A CA 1
ATOM 578 C C . VAL A 1 74 ? -0.192 -7.335 -4.042 1.00 95.56 74 VAL A C 1
ATOM 580 O O . VAL A 1 74 ? -1.124 -8.141 -4.088 1.00 95.56 74 VAL A O 1
ATOM 583 N N . SER A 1 75 ? 0.180 -6.600 -5.094 1.00 94.19 75 SER A N 1
ATOM 584 C CA . SER A 1 75 ? -0.448 -6.672 -6.425 1.00 94.19 75 SER A CA 1
ATOM 585 C C . SER A 1 75 ? 0.539 -7.028 -7.543 1.00 94.19 75 SER A C 1
ATOM 587 O O . SER A 1 75 ? 0.279 -6.779 -8.717 1.00 94.19 75 SER A O 1
ATOM 589 N N . ILE A 1 76 ? 1.696 -7.597 -7.187 1.00 92.75 76 ILE A N 1
ATOM 590 C CA . ILE A 1 76 ? 2.805 -7.864 -8.116 1.00 92.75 76 ILE A CA 1
ATOM 591 C C . ILE A 1 76 ? 2.376 -8.675 -9.353 1.00 92.75 76 ILE A C 1
ATOM 593 O O . ILE A 1 76 ? 2.900 -8.453 -10.440 1.00 92.75 76 ILE A O 1
ATOM 597 N N . ASP A 1 77 ? 1.391 -9.554 -9.195 1.00 91.94 77 ASP A N 1
ATOM 598 C CA . ASP A 1 77 ? 0.827 -10.474 -10.184 1.00 91.94 77 ASP A CA 1
ATOM 599 C C . ASP A 1 77 ? -0.340 -9.896 -11.007 1.00 91.94 77 ASP A C 1
ATOM 601 O O . ASP A 1 77 ? -0.720 -10.477 -12.017 1.00 91.94 77 ASP A O 1
ATOM 605 N N . GLU A 1 78 ? -0.877 -8.737 -10.625 1.00 90.25 78 GLU A N 1
ATOM 606 C CA . GLU A 1 78 ? -2.020 -8.079 -11.288 1.00 90.25 78 GLU A CA 1
ATOM 607 C C . GLU A 1 78 ? -1.559 -6.953 -12.250 1.00 90.25 78 GLU A C 1
ATOM 609 O O . GLU A 1 78 ? -2.336 -6.099 -12.685 1.00 90.25 78 GLU A O 1
ATOM 614 N N . GLY A 1 79 ? -0.256 -6.904 -12.551 1.00 85.19 79 GLY A N 1
ATOM 615 C CA . GLY A 1 79 ? 0.374 -5.887 -13.395 1.00 85.19 79 GLY A CA 1
ATOM 616 C C . GLY A 1 79 ? 0.270 -6.138 -14.895 1.00 85.19 79 GLY A C 1
ATOM 617 O O . GLY A 1 79 ? 0.016 -7.246 -15.355 1.00 85.19 79 GLY A O 1
ATOM 618 N N . HIS A 1 80 ? 0.543 -5.095 -15.682 1.00 86.94 80 HIS A N 1
ATOM 619 C CA . HIS A 1 80 ? 0.754 -5.217 -17.124 1.00 86.94 80 HIS A CA 1
ATOM 620 C C . HIS A 1 80 ? 2.184 -4.782 -17.463 1.00 86.94 80 HIS A C 1
ATOM 622 O O . HIS A 1 80 ? 2.602 -3.713 -17.015 1.00 86.94 80 HIS A O 1
ATOM 628 N N . PRO A 1 81 ? 2.935 -5.526 -18.298 1.00 85.69 81 PRO A N 1
ATOM 629 C CA . PRO A 1 81 ? 4.365 -5.281 -18.514 1.00 85.69 81 PRO A CA 1
ATOM 630 C C . PRO A 1 81 ? 4.685 -3.877 -19.043 1.00 85.69 81 PRO A C 1
ATOM 632 O O . PRO A 1 81 ? 5.773 -3.363 -18.790 1.00 85.69 81 PRO A O 1
ATOM 635 N N . THR A 1 82 ? 3.748 -3.251 -19.758 1.00 85.75 82 THR A N 1
ATOM 636 C CA . THR A 1 82 ? 3.934 -1.941 -20.406 1.00 85.75 82 THR A CA 1
ATOM 637 C C . THR A 1 82 ? 2.876 -0.898 -20.046 1.00 85.75 82 THR A C 1
ATOM 639 O O . THR A 1 82 ? 2.951 0.227 -20.533 1.00 85.75 82 THR A O 1
ATOM 642 N N . ASN A 1 83 ? 1.883 -1.241 -19.219 1.00 86.38 83 ASN A N 1
ATOM 643 C CA . ASN A 1 83 ? 0.768 -0.344 -18.916 1.00 86.38 83 ASN A CA 1
ATOM 644 C C . ASN A 1 83 ? 0.652 -0.144 -17.406 1.00 86.38 83 ASN A C 1
ATOM 646 O O . ASN A 1 83 ? 0.336 -1.066 -16.662 1.00 86.38 83 ASN A O 1
ATOM 650 N N . VAL A 1 84 ? 0.869 1.097 -16.983 1.00 84.44 84 VAL A N 1
ATOM 651 C CA . VAL A 1 84 ? 0.767 1.528 -15.587 1.00 84.44 84 VAL A CA 1
ATOM 652 C C . VAL A 1 84 ? -0.678 1.515 -15.063 1.00 84.44 84 VAL A C 1
ATOM 654 O O . VAL A 1 84 ? -0.898 1.486 -13.859 1.00 84.44 84 VAL A O 1
ATOM 657 N N . HIS A 1 85 ? -1.673 1.476 -15.953 1.00 86.50 85 HIS A N 1
ATOM 658 C CA . HIS A 1 85 ? -3.093 1.417 -15.616 1.00 86.50 85 HIS A CA 1
ATOM 659 C C . HIS A 1 85 ? -3.725 0.097 -16.091 1.00 86.50 85 HIS A C 1
ATOM 661 O O . HIS A 1 85 ? -4.486 0.097 -17.069 1.00 86.50 85 HIS A O 1
ATOM 667 N N . PRO A 1 86 ? -3.443 -1.042 -15.425 1.00 76.00 86 PRO A N 1
ATOM 668 C CA . PRO A 1 86 ? -4.071 -2.313 -15.765 1.00 76.00 86 PRO A CA 1
ATOM 669 C C . PRO A 1 86 ? -5.597 -2.228 -15.611 1.00 76.00 86 PRO A C 1
ATOM 671 O O . PRO A 1 86 ? -6.139 -1.492 -14.770 1.00 76.00 86 PRO A O 1
ATOM 674 N N . ARG A 1 87 ? -6.305 -2.953 -16.483 1.00 79.19 87 ARG A N 1
ATOM 675 C CA . ARG A 1 87 ? -7.777 -2.984 -16.513 1.00 79.19 87 ARG A CA 1
ATOM 676 C C . ARG A 1 87 ? -8.346 -3.805 -15.359 1.00 79.19 87 ARG A C 1
ATOM 678 O O . ARG A 1 87 ? -9.334 -3.395 -14.753 1.00 79.19 87 ARG A O 1
ATOM 685 N N . GLU A 1 88 ? -7.672 -4.893 -15.008 1.00 82.88 88 GLU A N 1
ATOM 686 C CA . GLU A 1 88 ? -8.092 -5.806 -13.950 1.00 82.88 88 GLU A CA 1
ATOM 687 C C . GLU A 1 88 ? -7.761 -5.237 -12.565 1.00 82.88 88 GLU A C 1
ATOM 689 O O . GLU A 1 88 ? -6.704 -5.469 -11.996 1.00 82.88 88 GLU A O 1
ATOM 694 N N . LYS A 1 89 ? -8.685 -4.446 -12.007 1.00 88.88 89 LYS A N 1
ATOM 695 C CA . LYS A 1 89 ? -8.584 -3.927 -10.626 1.00 88.88 89 LYS A CA 1
ATOM 696 C C . LYS A 1 89 ? -9.398 -4.738 -9.618 1.00 88.88 89 LYS A C 1
ATOM 698 O O . LYS A 1 89 ? -9.323 -4.492 -8.414 1.00 88.88 89 LYS A O 1
ATOM 703 N N . LYS A 1 90 ? -10.195 -5.698 -10.098 1.00 94.06 90 LYS A N 1
ATOM 704 C CA . LYS A 1 90 ? -11.118 -6.478 -9.265 1.00 94.06 90 LYS A CA 1
ATOM 705 C C . LYS A 1 90 ? -10.371 -7.329 -8.237 1.00 94.06 90 LYS A C 1
ATOM 707 O O . LYS A 1 90 ? -10.754 -7.297 -7.070 1.00 94.06 90 LYS A O 1
ATOM 712 N N . GLY A 1 91 ? -9.298 -8.013 -8.644 1.00 94.50 91 GLY A N 1
ATOM 713 C CA . GLY A 1 91 ? -8.474 -8.833 -7.748 1.00 94.50 91 GLY A CA 1
ATOM 714 C C . GLY A 1 91 ? -7.884 -8.015 -6.597 1.00 94.50 91 GLY A C 1
ATOM 715 O O . GLY A 1 91 ? -8.028 -8.379 -5.431 1.00 94.50 91 GLY A O 1
ATOM 716 N N . ILE A 1 92 ? -7.341 -6.834 -6.902 1.00 94.94 92 ILE A N 1
ATOM 717 C CA . ILE A 1 92 ? -6.813 -5.889 -5.903 1.00 94.94 92 ILE A CA 1
ATOM 718 C C . ILE A 1 92 ? -7.907 -5.465 -4.910 1.00 94.94 92 ILE A C 1
ATOM 720 O O . ILE A 1 92 ? -7.693 -5.489 -3.697 1.00 94.94 92 ILE A O 1
ATOM 724 N N . GLY A 1 93 ? -9.103 -5.127 -5.405 1.00 96.12 93 GLY A N 1
ATOM 725 C CA . GLY A 1 93 ? -10.245 -4.772 -4.558 1.00 96.12 93 GLY A CA 1
ATOM 726 C C . GLY A 1 93 ? -10.707 -5.917 -3.651 1.00 96.12 93 GLY A C 1
ATOM 727 O O . GLY A 1 93 ? -11.004 -5.692 -2.478 1.00 96.12 93 GLY A O 1
ATOM 728 N N . GLN A 1 94 ? -10.719 -7.152 -4.158 1.00 96.88 94 GLN A N 1
ATOM 729 C CA . GLN A 1 94 ? -11.051 -8.343 -3.369 1.00 96.88 94 GLN A CA 1
ATOM 730 C C . GLN A 1 94 ? -10.021 -8.596 -2.262 1.00 96.88 94 GLN A C 1
ATOM 732 O O . GLN A 1 94 ? -10.412 -8.879 -1.131 1.00 96.88 94 GLN A O 1
ATOM 737 N N . ARG A 1 95 ? -8.724 -8.429 -2.550 1.00 97.19 95 ARG A N 1
ATOM 738 C CA . ARG A 1 95 ? -7.653 -8.547 -1.546 1.00 97.19 95 ARG A CA 1
ATOM 739 C C . ARG A 1 95 ? -7.766 -7.469 -0.466 1.00 97.19 95 ARG A C 1
ATOM 741 O O . ARG A 1 95 ? -7.676 -7.787 0.715 1.00 97.19 95 ARG A O 1
ATOM 748 N N . LEU A 1 96 ? -8.049 -6.217 -0.843 1.00 97.56 96 LEU A N 1
ATOM 749 C CA . LEU A 1 96 ? -8.300 -5.127 0.113 1.00 97.56 96 LEU A CA 1
ATOM 750 C C . LEU A 1 96 ? -9.503 -5.425 1.015 1.00 97.56 96 LEU A C 1
ATOM 752 O O . LEU A 1 96 ? -9.427 -5.238 2.229 1.00 97.56 96 LEU A O 1
ATOM 756 N N . ALA A 1 97 ? -10.602 -5.908 0.432 1.00 97.25 97 ALA A N 1
ATOM 757 C CA . ALA A 1 97 ? -11.790 -6.289 1.185 1.00 97.25 97 ALA A CA 1
ATOM 758 C C . ALA A 1 97 ? -11.502 -7.453 2.145 1.00 97.25 97 ALA A C 1
ATOM 760 O O . ALA A 1 97 ? -11.908 -7.394 3.303 1.00 97.25 97 ALA A O 1
ATOM 761 N N . GLY A 1 98 ? -10.764 -8.473 1.698 1.00 97.75 98 GLY A N 1
ATOM 762 C CA . GLY A 1 98 ? -10.318 -9.579 2.544 1.00 97.75 98 GLY A CA 1
ATOM 763 C C . GLY A 1 98 ? -9.474 -9.096 3.722 1.00 97.75 98 GLY A C 1
ATOM 764 O O . GLY A 1 98 ? -9.769 -9.428 4.868 1.00 97.75 98 GLY A O 1
ATOM 765 N N . LEU A 1 99 ? -8.478 -8.245 3.460 1.00 97.75 99 LEU A N 1
ATOM 766 C CA . LEU A 1 99 ? -7.597 -7.707 4.498 1.00 97.75 99 LEU A CA 1
ATOM 767 C C . LEU A 1 99 ? -8.375 -6.868 5.520 1.00 97.75 99 LEU A C 1
ATOM 769 O O . LEU A 1 99 ? -8.149 -6.982 6.724 1.00 97.75 99 LEU A O 1
ATOM 773 N N . ALA A 1 100 ? -9.339 -6.069 5.054 1.00 97.62 100 ALA A N 1
ATOM 774 C CA . ALA A 1 100 ? -10.244 -5.332 5.926 1.00 97.62 100 ALA A CA 1
ATOM 775 C C . ALA A 1 100 ? -11.109 -6.272 6.775 1.00 97.62 100 ALA A C 1
ATOM 777 O O . ALA A 1 100 ? -11.224 -6.073 7.983 1.00 97.62 100 ALA A O 1
ATOM 778 N N . LEU A 1 101 ? -11.710 -7.303 6.173 1.00 97.62 101 LEU A N 1
ATOM 779 C CA . LEU A 1 101 ? -12.534 -8.278 6.889 1.00 97.62 101 LEU A CA 1
ATOM 780 C C . LEU A 1 101 ? -11.744 -8.971 8.005 1.00 97.62 101 LEU A C 1
ATOM 782 O O . LEU A 1 101 ? -12.256 -9.070 9.120 1.00 97.62 101 LEU A O 1
ATOM 786 N N . ALA A 1 102 ? -10.505 -9.376 7.726 1.00 96.94 102 ALA A N 1
ATOM 787 C CA . ALA A 1 102 ? -9.631 -10.014 8.702 1.00 96.94 102 ALA A CA 1
ATOM 788 C C . ALA A 1 102 ? -9.208 -9.053 9.825 1.00 96.94 102 ALA A C 1
ATOM 790 O O . ALA A 1 102 ? -9.484 -9.303 10.997 1.00 96.94 102 ALA A O 1
ATOM 791 N N . ARG A 1 103 ? -8.590 -7.915 9.481 1.00 94.44 103 ARG A N 1
ATOM 792 C CA . ARG A 1 103 ? -7.959 -7.021 10.471 1.00 94.44 103 ARG A CA 1
ATOM 793 C C . ARG A 1 103 ? -8.916 -6.060 11.174 1.00 94.44 103 ARG A C 1
ATOM 795 O O . ARG A 1 103 ? -8.639 -5.643 12.292 1.00 94.44 103 ARG A O 1
ATOM 802 N N . ILE A 1 104 ? -10.003 -5.655 10.517 1.00 95.69 104 ILE A N 1
ATOM 803 C CA . ILE A 1 104 ? -10.892 -4.578 10.995 1.00 95.69 104 ILE A CA 1
ATOM 804 C C . ILE A 1 104 ? -12.232 -5.138 11.479 1.00 95.69 104 ILE A C 1
ATOM 806 O O . ILE A 1 104 ? -12.816 -4.608 12.423 1.00 95.69 104 ILE A O 1
ATOM 810 N N . TYR A 1 105 ? -12.730 -6.199 10.840 1.00 96.25 105 TYR A N 1
ATOM 811 C CA . TYR A 1 105 ? -14.040 -6.783 11.152 1.00 96.25 105 TYR A CA 1
ATOM 812 C C . TYR A 1 105 ? -13.963 -8.134 11.877 1.00 96.25 105 TYR A C 1
ATOM 814 O O . TYR A 1 105 ? -15.007 -8.734 12.126 1.00 96.25 105 TYR A O 1
ATOM 822 N N . GLY A 1 106 ? -12.762 -8.604 12.233 1.00 95.88 106 GLY A N 1
ATOM 823 C CA . GLY A 1 106 ? -12.568 -9.795 13.066 1.00 95.88 106 GLY A CA 1
ATOM 824 C C . GLY A 1 106 ? -13.025 -11.098 12.411 1.00 95.88 106 GLY A C 1
ATOM 825 O O . GLY A 1 106 ? -13.457 -12.018 13.102 1.00 95.88 106 GLY A O 1
ATOM 826 N N . ARG A 1 107 ? -12.998 -11.174 11.077 1.00 97.88 107 ARG A N 1
ATOM 827 C CA . ARG A 1 107 ? -13.326 -12.403 10.350 1.00 97.88 107 ARG A CA 1
ATOM 828 C C . ARG A 1 107 ? -12.104 -13.310 10.299 1.00 97.88 107 ARG A C 1
ATOM 830 O O . ARG A 1 107 ? -11.046 -12.882 9.856 1.00 97.88 107 ARG A O 1
ATOM 837 N N . ASP A 1 108 ? -12.282 -14.567 10.680 1.00 96.88 108 ASP A N 1
ATOM 838 C CA . ASP A 1 108 ? -11.247 -15.590 10.541 1.00 96.88 108 ASP A CA 1
ATOM 839 C C . ASP A 1 108 ? -11.154 -16.052 9.079 1.00 96.88 108 ASP A C 1
ATOM 841 O O . ASP A 1 108 ? -11.847 -16.974 8.645 1.00 96.88 108 ASP A O 1
ATOM 845 N N . ILE A 1 109 ? -10.385 -15.307 8.283 1.00 95.44 109 ILE A N 1
ATOM 846 C CA . ILE A 1 109 ? -10.088 -15.622 6.886 1.00 95.44 109 ILE A CA 1
ATOM 847 C C . ILE A 1 109 ? -8.608 -15.344 6.589 1.00 95.44 109 ILE A C 1
ATOM 849 O O . ILE A 1 109 ? -8.066 -14.335 7.052 1.00 95.44 109 ILE A O 1
ATOM 853 N N . PRO A 1 110 ? -7.946 -16.180 5.773 1.00 93.69 110 PRO A N 1
ATOM 854 C CA . PRO A 1 110 ? -6.598 -15.891 5.311 1.00 93.69 110 PRO A CA 1
ATOM 855 C C . PRO A 1 110 ? -6.643 -14.730 4.309 1.00 93.69 110 PRO A C 1
ATOM 857 O O . PRO A 1 110 ? -7.193 -14.863 3.216 1.00 93.69 110 PRO A O 1
ATOM 860 N N . ALA A 1 111 ? -6.089 -13.579 4.690 1.00 95.56 111 ALA A N 1
ATOM 861 C CA . ALA A 1 111 ? -6.116 -12.366 3.866 1.00 95.56 111 ALA A CA 1
ATOM 862 C C . ALA A 1 111 ? -4.787 -11.597 3.810 1.00 95.56 111 ALA A C 1
ATOM 864 O O . ALA A 1 111 ? -4.688 -10.581 3.119 1.00 95.56 111 ALA A O 1
ATOM 865 N N . GLU A 1 112 ? -3.774 -12.059 4.541 1.00 93.56 112 GLU A N 1
ATOM 866 C CA . GLU A 1 112 ? -2.448 -11.448 4.541 1.00 93.56 112 GLU A CA 1
ATOM 867 C C . GLU A 1 112 ? -1.739 -11.689 3.209 1.00 93.56 112 GLU A C 1
ATOM 869 O O . GLU A 1 112 ? -1.807 -12.776 2.632 1.00 93.56 112 GLU A O 1
ATOM 874 N N . SER A 1 113 ? -1.043 -10.663 2.720 1.00 92.62 113 SER A N 1
ATOM 875 C CA . SER A 1 113 ? -0.187 -10.818 1.545 1.00 92.62 113 SER A CA 1
ATOM 876 C C . SER A 1 113 ? 1.130 -11.503 1.925 1.00 92.62 113 SER A C 1
ATOM 878 O O . SER A 1 113 ? 1.603 -11.318 3.049 1.00 92.62 113 SER A O 1
ATOM 880 N N . PRO A 1 114 ? 1.762 -12.255 1.006 1.00 89.56 114 PRO A N 1
ATOM 881 C CA . PRO A 1 114 ? 3.102 -12.783 1.228 1.00 89.56 114 PRO A CA 1
ATOM 882 C C . PRO A 1 114 ? 4.092 -11.660 1.546 1.00 89.56 114 PRO A C 1
ATOM 884 O O . PRO A 1 114 ? 4.072 -10.608 0.906 1.00 89.56 114 PRO A O 1
ATOM 887 N N . MET A 1 115 ? 4.979 -11.914 2.503 1.00 88.50 115 MET A N 1
ATOM 888 C CA . MET A 1 115 ? 6.052 -11.005 2.898 1.00 88.50 115 MET A CA 1
ATOM 889 C C . MET A 1 115 ? 7.396 -11.713 2.755 1.00 88.50 115 MET A C 1
ATOM 891 O O . MET A 1 115 ? 7.489 -12.924 2.968 1.00 88.50 115 MET A O 1
ATOM 895 N N . LEU A 1 116 ? 8.439 -10.957 2.405 1.00 86.31 116 LEU A N 1
ATOM 896 C CA . LEU A 1 116 ? 9.803 -11.474 2.429 1.00 86.31 116 LEU A CA 1
ATOM 897 C C . LEU A 1 116 ? 10.155 -11.849 3.874 1.00 86.31 116 LEU A C 1
ATOM 899 O O . LEU A 1 116 ? 10.168 -10.985 4.747 1.00 86.31 116 LEU A O 1
ATOM 903 N N . ALA A 1 117 ? 10.423 -13.131 4.115 1.00 88.06 117 ALA A N 1
ATOM 904 C CA . ALA A 1 117 ? 10.846 -13.612 5.426 1.00 88.06 117 ALA A CA 1
ATOM 905 C C . ALA A 1 117 ? 12.359 -13.438 5.608 1.00 88.06 117 ALA A C 1
ATOM 907 O O . ALA A 1 117 ? 12.810 -12.790 6.549 1.00 88.06 117 ALA A O 1
ATOM 908 N N . THR A 1 118 ? 13.143 -13.992 4.683 1.00 91.00 118 THR A N 1
ATOM 909 C CA . THR A 1 118 ? 14.606 -13.941 4.689 1.00 91.00 118 THR A CA 1
ATOM 910 C C . THR A 1 118 ? 15.133 -13.865 3.257 1.00 91.00 118 THR A C 1
ATOM 912 O O . THR A 1 118 ? 14.474 -14.301 2.313 1.00 91.00 118 THR A O 1
ATOM 915 N N . MET A 1 119 ? 16.327 -13.295 3.094 1.00 88.88 119 MET A N 1
ATOM 916 C CA . MET A 1 119 ? 17.070 -13.288 1.837 1.00 88.88 119 MET A CA 1
ATOM 917 C C . MET A 1 119 ? 18.516 -13.674 2.132 1.00 88.88 119 MET A C 1
ATOM 919 O O . MET A 1 119 ? 19.153 -13.073 2.995 1.00 88.88 119 MET A O 1
ATOM 923 N N . GLU A 1 120 ? 19.028 -14.654 1.398 1.00 91.62 120 GLU A N 1
ATOM 924 C CA . GLU A 1 120 ? 20.432 -15.050 1.441 1.00 91.62 120 GLU A CA 1
ATOM 925 C C . GLU A 1 120 ? 21.118 -14.567 0.163 1.00 91.62 120 GLU A C 1
ATOM 927 O O . GLU A 1 120 ? 20.659 -14.837 -0.947 1.00 91.62 120 GLU A O 1
ATOM 932 N N . CYS A 1 121 ? 22.214 -13.825 0.318 1.00 88.00 121 CYS A N 1
ATOM 933 C CA . CYS A 1 121 ? 23.045 -13.390 -0.798 1.00 88.00 121 CYS A CA 1
ATOM 934 C C . CYS A 1 121 ? 24.424 -14.033 -0.679 1.00 88.00 121 CYS A C 1
ATOM 936 O O . CYS A 1 121 ? 25.192 -13.702 0.224 1.00 88.00 121 CYS A O 1
ATOM 938 N N . SER A 1 122 ? 24.752 -14.919 -1.615 1.00 85.06 122 SER A N 1
ATOM 939 C CA . SER A 1 122 ? 26.105 -15.438 -1.801 1.00 85.06 122 SER A CA 1
ATOM 940 C C . SER A 1 122 ? 26.769 -14.723 -2.975 1.00 85.06 122 SER A C 1
ATOM 942 O O . SER A 1 122 ? 26.265 -14.758 -4.098 1.00 85.06 122 SER A O 1
ATOM 944 N N . TRP A 1 123 ? 27.909 -14.086 -2.724 1.00 77.12 123 TRP A N 1
ATOM 945 C CA . TRP A 1 123 ? 28.738 -13.494 -3.770 1.00 77.12 123 TRP A CA 1
ATOM 946 C C . TRP A 1 123 ? 29.768 -14.527 -4.232 1.00 77.12 123 TRP A C 1
ATOM 948 O O . TRP A 1 123 ? 30.688 -14.857 -3.487 1.00 77.12 123 TRP A O 1
ATOM 958 N N . GLU A 1 124 ? 29.640 -15.033 -5.457 1.00 73.62 124 GLU A N 1
ATOM 959 C CA . GLU A 1 124 ? 30.764 -15.682 -6.134 1.00 73.62 124 GLU A CA 1
ATOM 960 C C . GLU A 1 124 ? 31.633 -14.592 -6.761 1.00 73.62 124 GLU A C 1
ATOM 962 O O . GLU A 1 124 ? 31.192 -13.873 -7.662 1.00 73.62 124 GLU A O 1
ATOM 967 N N . ASN A 1 125 ? 32.863 -14.456 -6.260 1.00 60.34 125 ASN A N 1
ATOM 968 C CA . ASN A 1 125 ? 33.902 -13.632 -6.871 1.00 60.34 125 ASN A CA 1
ATOM 969 C C . ASN A 1 125 ? 34.137 -14.114 -8.310 1.00 60.34 125 ASN A C 1
ATOM 971 O O . ASN A 1 125 ? 34.908 -15.045 -8.537 1.00 60.34 125 ASN A O 1
ATOM 975 N N . ARG A 1 126 ? 33.486 -13.483 -9.291 1.00 56.19 126 ARG A N 1
ATOM 976 C CA . ARG A 1 126 ? 33.918 -13.585 -10.686 1.00 56.19 126 ARG A CA 1
ATOM 977 C C . ARG A 1 126 ? 35.160 -12.713 -10.828 1.00 56.19 126 ARG A C 1
ATOM 979 O O . ARG A 1 126 ? 35.048 -11.490 -10.776 1.00 56.19 126 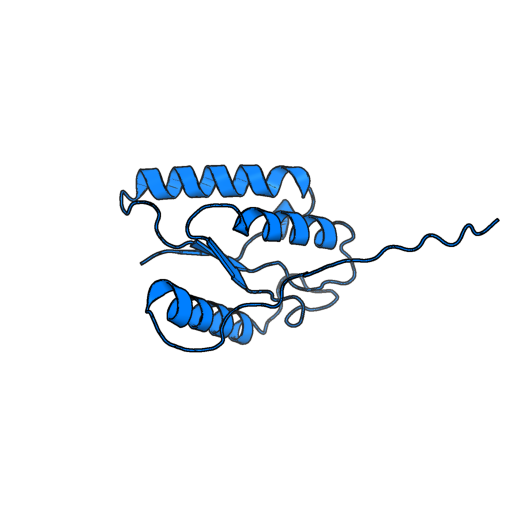ARG A O 1
ATOM 986 N N . GLN A 1 127 ? 36.319 -13.369 -10.900 1.00 52.16 127 GLN A N 1
ATOM 987 C CA . GLN A 1 127 ? 37.550 -12.763 -11.409 1.00 52.16 127 GLN A CA 1
ATOM 988 C C . GLN A 1 127 ? 37.413 -12.427 -12.893 1.00 52.16 127 GLN A C 1
ATOM 990 O O . GLN A 1 127 ? 36.663 -13.153 -13.588 1.00 52.16 127 GLN A O 1
#

Sequence (127 aa):
RGAAWYQGESNATHPGSYFAMMQAMLDCWRGLWGEGGFPFLFVQLPAIGNRSLWPEFREAQARCLSLPNTGMVVSIDEGHPTNVHPREKKGIGQRLAGLALARIYGRDIPAESPMLATMECSWENRQ

Radius of gyration: 16.16 Å; chains: 1; bounding box: 52×32×37 Å

Secondary structure (DSSP, 8-state):
--EEE---TTTTT-HHHHHHHHHHHHHHHHHHH-S-S--EEEE-----TT-TTHHHHHHHHHHGGGSTTEEEE--TTS-BTTBSS-S--HHHHHHHHHHHHHHTT------PPP-------------

Foldseek 3Di:
DEDEEEDCPVVLVPLPCLLVVVVVVQVVVCVVVVPHNGAYEYEQQEDEQPRPSSVSNSVSVVVNVVPPNYAYDYHNPQDDHHDSDGPPCPVVVVLSVLVCCVPPVVDPDPRHDDDDPDDDDDDDPDD

pLDDT: mean 92.85, std 7.68, range [52.16, 98.38]